Protein AF-A0A9D1DG01-F1 (afdb_monomer_lite)

Sequence (63 aa):
MEMKVYHCTDPKENPVPGWLRGAAPAEPQQEKTLVERFKENPDSFFPEFVQQGSSTPKRRGRP

Secondary structure (DSSP, 8-state):
-PPPPP-TT-TTTSPPPTTTS-PPPPP------HHHHHHH-GGGGS-HHHHGGGS--------

Radius of gyration: 21.62 Å; chains: 1; bounding box: 49×20×55 Å

pLDDT: mean 75.44, std 12.19, range [47.94, 90.44]

Organism: NCBI:txid2840721

Structure (mmCIF, N/CA/C/O backbone):
data_AF-A0A9D1DG01-F1
#
_entry.id   AF-A0A9D1DG01-F1
#
loop_
_atom_site.group_PDB
_atom_site.id
_atom_site.type_symbol
_atom_site.label_atom_id
_atom_site.label_alt_id
_atom_site.label_comp_id
_atom_site.label_asym_id
_atom_site.label_entity_id
_atom_site.label_seq_id
_atom_site.pdbx_PDB_ins_code
_atom_site.Cartn_x
_atom_site.Cartn_y
_atom_site.Cartn_z
_atom_site.occupancy
_atom_site.B_iso_or_equiv
_atom_site.auth_seq_id
_atom_site.auth_comp_id
_atom_site.auth_asym_id
_atom_site.auth_atom_id
_atom_site.pdbx_PDB_model_num
ATOM 1 N N . MET A 1 1 ? -5.141 12.525 -34.871 1.00 61.16 1 MET A N 1
ATOM 2 C CA . MET A 1 1 ? -5.175 12.297 -33.413 1.00 61.16 1 MET A CA 1
ATOM 3 C C . MET A 1 1 ? -3.993 11.400 -33.111 1.00 61.16 1 MET A C 1
ATOM 5 O O . MET A 1 1 ? -3.941 10.305 -33.650 1.00 61.16 1 MET A O 1
ATOM 9 N N . GLU A 1 2 ? -2.987 11.914 -32.416 1.00 75.94 2 GLU A N 1
ATOM 10 C CA . GLU A 1 2 ? -1.712 11.219 -32.219 1.00 75.94 2 GLU A CA 1
ATOM 11 C C . GLU A 1 2 ? -1.770 10.461 -30.885 1.00 75.94 2 GLU A C 1
ATOM 13 O O . GLU A 1 2 ? -2.085 11.056 -29.853 1.00 75.94 2 GLU A O 1
ATOM 18 N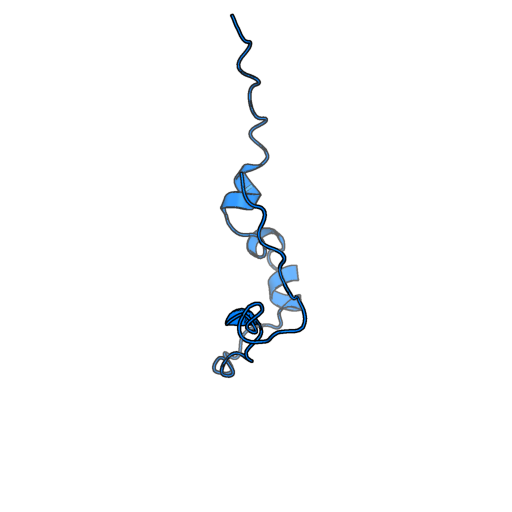 N . MET A 1 3 ? -1.564 9.141 -30.907 1.00 82.69 3 MET A N 1
ATOM 19 C CA . MET A 1 3 ? -1.589 8.319 -29.694 1.00 82.69 3 MET A CA 1
ATOM 20 C C . MET A 1 3 ? -0.201 8.281 -29.065 1.00 82.69 3 MET A C 1
ATOM 22 O O . MET A 1 3 ? 0.776 7.960 -29.737 1.00 82.69 3 MET A O 1
ATOM 26 N N . LYS A 1 4 ? -0.114 8.571 -27.765 1.00 82.12 4 LYS A N 1
ATOM 27 C CA . LYS A 1 4 ? 1.130 8.401 -27.009 1.00 82.12 4 LYS A CA 1
ATOM 28 C C . LYS A 1 4 ? 1.313 6.927 -26.657 1.00 82.12 4 LYS A C 1
ATOM 30 O O . LYS A 1 4 ? 0.400 6.311 -26.110 1.00 82.12 4 LYS A O 1
ATOM 35 N N . VAL A 1 5 ? 2.488 6.383 -26.962 1.00 84.25 5 VAL A N 1
ATOM 36 C CA . VAL A 1 5 ? 2.919 5.066 -26.480 1.00 84.25 5 VAL A CA 1
ATOM 37 C C . VAL A 1 5 ? 3.555 5.268 -25.111 1.00 84.25 5 VAL A C 1
ATOM 39 O O . VAL A 1 5 ? 4.426 6.117 -24.967 1.00 84.25 5 VAL A O 1
ATOM 42 N N . TYR A 1 6 ? 3.075 4.530 -24.116 1.00 85.00 6 TYR A N 1
ATOM 43 C CA . TYR A 1 6 ? 3.539 4.615 -22.736 1.00 85.00 6 TYR A CA 1
ATOM 44 C C . TYR A 1 6 ? 4.471 3.449 -22.407 1.00 85.00 6 TYR A C 1
ATOM 46 O O . TYR A 1 6 ? 4.124 2.293 -22.671 1.00 85.00 6 TYR A O 1
ATOM 54 N N . HIS A 1 7 ? 5.621 3.731 -21.798 1.00 86.50 7 HIS A N 1
ATOM 55 C CA . HIS A 1 7 ? 6.592 2.716 -21.405 1.00 86.50 7 HIS A CA 1
ATOM 56 C C . HIS A 1 7 ? 6.464 2.374 -19.919 1.00 86.50 7 HIS A C 1
ATOM 58 O O . HIS A 1 7 ? 7.027 3.034 -19.051 1.00 86.50 7 HIS A O 1
ATOM 64 N N . CYS A 1 8 ? 5.781 1.267 -19.615 1.00 83.00 8 CYS A N 1
ATOM 65 C CA . CYS A 1 8 ? 5.530 0.830 -18.235 1.00 83.00 8 CYS A CA 1
ATOM 66 C C . CYS A 1 8 ? 6.799 0.534 -17.413 1.00 83.00 8 CYS A C 1
ATOM 68 O O . CYS A 1 8 ? 6.719 0.441 -16.190 1.00 83.00 8 CYS A O 1
ATOM 70 N N . THR A 1 9 ? 7.947 0.348 -18.067 1.00 85.81 9 THR A N 1
ATOM 71 C CA . THR A 1 9 ? 9.242 0.085 -17.424 1.00 85.81 9 THR A CA 1
ATOM 72 C C . THR A 1 9 ? 10.085 1.340 -17.218 1.00 85.81 9 THR A C 1
ATOM 74 O O . THR A 1 9 ? 11.107 1.251 -16.545 1.00 85.81 9 THR A O 1
ATOM 77 N N . ASP A 1 10 ? 9.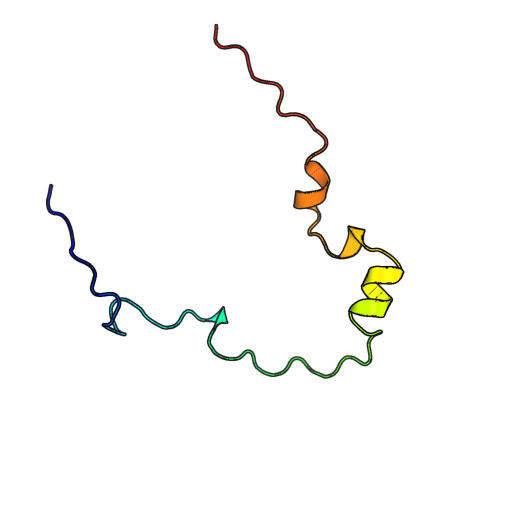710 2.481 -17.804 1.00 88.75 10 ASP A N 1
ATOM 78 C CA . ASP A 1 10 ? 10.420 3.742 -17.596 1.00 88.75 10 ASP A CA 1
ATOM 79 C C . ASP A 1 10 ? 9.960 4.370 -16.268 1.00 88.75 10 ASP A C 1
ATOM 81 O O . ASP A 1 10 ? 8.796 4.752 -16.154 1.00 88.75 10 ASP A O 1
ATOM 85 N N . PRO A 1 11 ? 10.833 4.535 -15.258 1.00 87.31 11 PRO A N 1
ATOM 86 C CA . PRO A 1 11 ? 10.469 5.164 -13.987 1.00 87.31 11 PRO A CA 1
ATOM 87 C C . PRO A 1 11 ? 10.056 6.638 -14.112 1.00 87.31 11 PRO A C 1
ATOM 89 O O . PRO A 1 11 ? 9.436 7.181 -13.196 1.00 87.31 11 PRO A O 1
ATOM 92 N N . LYS A 1 12 ? 10.420 7.309 -15.212 1.00 88.69 12 LYS A N 1
ATOM 93 C CA . LYS A 1 12 ? 10.034 8.695 -15.501 1.00 88.69 12 LYS A CA 1
ATOM 94 C C . LYS A 1 12 ? 8.583 8.789 -15.968 1.00 88.69 12 LYS A C 1
ATOM 96 O O . LYS A 1 12 ? 7.896 9.746 -15.617 1.00 88.69 12 LYS A O 1
ATOM 101 N N . GLU A 1 13 ? 8.125 7.806 -16.740 1.00 90.00 13 GLU A N 1
ATOM 102 C CA . GLU A 1 13 ? 6.738 7.713 -17.205 1.00 90.00 13 GLU A CA 1
ATOM 103 C C . GLU A 1 13 ? 5.854 6.956 -16.196 1.00 90.00 13 GLU A C 1
ATOM 105 O O . GLU A 1 13 ? 4.688 7.304 -16.012 1.00 90.00 13 GLU A O 1
ATOM 110 N N . ASN A 1 14 ? 6.413 5.973 -15.482 1.00 90.31 14 ASN A N 1
ATOM 111 C CA . ASN A 1 14 ? 5.762 5.144 -14.464 1.00 90.31 14 ASN A CA 1
ATOM 112 C C . ASN A 1 14 ? 6.422 5.279 -13.081 1.00 90.31 14 ASN A C 1
ATOM 114 O O . ASN A 1 14 ? 7.049 4.335 -12.585 1.00 90.31 14 ASN A O 1
ATOM 118 N N . PRO A 1 15 ? 6.331 6.452 -12.435 1.00 90.31 15 PRO A N 1
ATOM 119 C CA . PRO A 1 15 ? 6.915 6.626 -11.118 1.00 90.31 15 PRO A CA 1
ATOM 120 C C . PRO A 1 15 ? 6.168 5.792 -10.075 1.00 90.31 15 PRO A C 1
ATOM 122 O O . PRO A 1 15 ? 4.939 5.709 -10.082 1.00 90.31 15 PRO A O 1
ATOM 125 N N . VAL A 1 16 ? 6.908 5.253 -9.100 1.00 86.38 16 VAL A N 1
ATOM 126 C CA . VAL A 1 16 ? 6.305 4.575 -7.945 1.00 86.38 16 VAL A CA 1
ATOM 127 C C . VAL A 1 16 ? 5.382 5.560 -7.225 1.00 86.38 16 VAL A C 1
ATOM 129 O O . VAL A 1 16 ? 5.853 6.626 -6.780 1.00 86.38 16 VAL A O 1
ATOM 132 N N . PRO A 1 17 ? 4.084 5.238 -7.098 1.00 86.50 17 PRO A N 1
ATOM 133 C CA . PRO A 1 17 ? 3.134 6.157 -6.510 1.00 86.50 17 PRO A CA 1
ATOM 134 C C . PRO A 1 17 ? 3.402 6.309 -5.010 1.00 86.50 17 PRO A C 1
ATOM 136 O O . PRO A 1 17 ? 3.932 5.413 -4.353 1.00 86.50 17 PRO A O 1
ATOM 139 N N . GLY A 1 18 ? 3.052 7.473 -4.462 1.00 84.00 18 GLY A N 1
ATOM 140 C CA . GLY A 1 18 ? 3.427 7.856 -3.096 1.00 84.00 18 GLY A CA 1
ATOM 141 C C . GLY A 1 18 ? 2.956 6.885 -2.009 1.00 84.00 18 GLY A C 1
ATOM 142 O O . GLY A 1 18 ? 3.650 6.720 -1.020 1.00 84.00 18 GLY A O 1
ATOM 143 N N . TRP A 1 19 ? 1.837 6.190 -2.221 1.00 79.50 19 TRP A N 1
ATOM 144 C CA . TRP A 1 19 ? 1.279 5.206 -1.284 1.00 79.50 19 TRP A CA 1
ATOM 145 C C . TRP A 1 19 ? 2.025 3.861 -1.262 1.00 79.50 19 TRP A C 1
ATOM 147 O O . TRP A 1 19 ? 1.855 3.085 -0.328 1.00 79.50 19 TRP A O 1
ATOM 157 N N . LEU A 1 20 ? 2.848 3.585 -2.279 1.00 81.06 20 LEU A N 1
ATOM 158 C CA . LEU A 1 20 ? 3.755 2.431 -2.334 1.00 81.06 20 LEU A CA 1
ATOM 159 C C . LEU A 1 20 ? 5.133 2.752 -1.752 1.00 81.06 20 LEU A C 1
ATOM 161 O O . LEU A 1 20 ? 5.894 1.844 -1.418 1.00 81.06 20 LEU A O 1
ATOM 165 N N . ARG A 1 21 ? 5.475 4.039 -1.632 1.00 83.81 21 ARG A N 1
ATOM 166 C CA . ARG A 1 21 ? 6.666 4.456 -0.893 1.00 83.81 21 ARG A CA 1
ATOM 167 C C . ARG A 1 21 ? 6.325 4.243 0.572 1.00 83.81 21 ARG A C 1
ATOM 169 O O . ARG A 1 21 ? 5.405 4.886 1.062 1.00 83.81 21 ARG A O 1
ATOM 176 N N . GLY A 1 22 ? 6.997 3.281 1.209 1.00 73.12 22 GLY A N 1
ATOM 177 C CA . GLY A 1 22 ? 6.694 2.843 2.570 1.00 73.12 22 GLY A CA 1
ATOM 178 C C . GLY A 1 22 ? 6.344 4.027 3.464 1.00 73.12 22 GLY A C 1
ATOM 179 O O . GLY A 1 22 ? 7.140 4.958 3.600 1.00 73.12 22 GLY A O 1
ATOM 180 N N . ALA A 1 23 ? 5.120 4.019 3.994 1.00 68.38 23 ALA A N 1
ATOM 181 C CA . ALA A 1 23 ? 4.684 5.045 4.921 1.00 68.38 23 ALA A CA 1
ATOM 182 C C . ALA A 1 23 ? 5.656 5.070 6.105 1.00 68.38 23 ALA A C 1
ATOM 184 O O . ALA A 1 23 ? 6.105 4.013 6.562 1.00 68.38 23 ALA A O 1
ATOM 185 N N . ALA A 1 24 ? 5.981 6.269 6.598 1.00 67.00 24 ALA A N 1
ATOM 186 C CA . ALA A 1 24 ? 6.624 6.383 7.898 1.00 67.00 24 ALA A CA 1
ATOM 187 C C . ALA A 1 24 ? 5.776 5.581 8.899 1.00 67.00 24 ALA A C 1
ATOM 189 O O . ALA A 1 24 ? 4.545 5.684 8.835 1.00 67.00 24 ALA A O 1
ATOM 190 N N . PRO A 1 25 ? 6.388 4.743 9.752 1.00 62.53 25 PRO A N 1
ATOM 191 C CA . PRO A 1 25 ? 5.631 3.965 10.716 1.00 62.53 25 PRO A CA 1
ATOM 192 C C . PRO A 1 25 ? 4.756 4.933 11.511 1.00 62.53 25 PRO A C 1
ATOM 194 O O . PRO A 1 25 ? 5.267 5.862 12.137 1.00 62.53 25 PRO A O 1
ATOM 197 N N . ALA A 1 26 ? 3.437 4.754 11.418 1.00 65.00 26 ALA A N 1
ATOM 198 C CA . ALA A 1 26 ? 2.523 5.441 12.312 1.00 65.00 26 ALA A CA 1
ATOM 199 C C . ALA A 1 26 ? 2.940 5.073 13.740 1.00 65.00 26 ALA A C 1
ATOM 201 O O . ALA A 1 26 ? 3.294 3.915 13.991 1.00 65.00 26 ALA A O 1
ATOM 202 N N . GLU A 1 27 ? 2.966 6.057 14.643 1.00 66.75 27 GLU A N 1
ATOM 203 C CA . GLU A 1 27 ? 3.316 5.802 16.038 1.00 66.75 27 GLU A CA 1
ATOM 204 C C . GLU A 1 27 ? 2.490 4.624 16.572 1.00 66.75 27 GLU A C 1
ATOM 206 O O . GLU A 1 27 ? 1.316 4.496 16.204 1.00 66.75 27 GLU A O 1
ATOM 211 N N . PRO A 1 28 ? 3.078 3.738 17.396 1.00 55.75 28 PRO A N 1
ATOM 212 C CA . PRO A 1 28 ? 2.377 2.581 17.922 1.00 55.75 28 PRO A CA 1
ATOM 213 C C . PRO A 1 28 ? 1.300 3.058 18.894 1.00 55.75 28 PRO A C 1
ATOM 215 O O . PRO A 1 28 ? 1.503 3.138 20.103 1.00 55.75 28 PRO A O 1
ATOM 218 N N . GLN A 1 29 ? 0.130 3.384 18.360 1.00 58.84 29 GLN A N 1
ATOM 219 C CA . GLN A 1 29 ? -1.069 3.547 19.148 1.00 58.84 29 GLN A CA 1
ATOM 220 C C . GLN A 1 29 ? -1.392 2.158 19.700 1.00 58.84 29 GLN A C 1
ATOM 222 O O . GLN A 1 29 ? -1.700 1.230 18.949 1.00 58.84 29 GLN A O 1
ATOM 227 N N . GLN A 1 30 ? -1.222 1.991 21.017 1.00 63.59 30 GLN A N 1
ATOM 228 C CA . GLN A 1 30 ? -1.670 0.810 21.748 1.00 63.59 30 GLN A CA 1
ATOM 229 C C . GLN A 1 30 ? -3.191 0.775 21.672 1.00 63.59 30 GLN A C 1
ATOM 231 O O . GLN A 1 30 ? -3.927 1.303 22.500 1.00 63.59 30 GLN A O 1
ATOM 236 N N . GLU A 1 31 ? -3.652 0.196 20.589 1.00 62.59 31 GLU A N 1
ATOM 237 C CA . GLU A 1 31 ? -5.030 0.167 20.198 1.00 62.59 31 GLU A CA 1
ATOM 238 C C . GLU A 1 31 ? -5.344 -1.280 19.864 1.00 62.59 31 GLU A C 1
ATOM 240 O O . GLU A 1 31 ? -4.538 -1.958 19.222 1.00 62.59 31 GLU A O 1
ATOM 245 N N . LYS A 1 32 ? -6.489 -1.756 20.374 1.00 69.81 32 LYS A N 1
ATOM 246 C CA . LYS A 1 32 ? -7.032 -3.100 20.139 1.00 69.81 32 LYS A CA 1
ATOM 247 C C . LYS A 1 32 ? -6.665 -3.581 18.740 1.00 69.81 32 LYS A C 1
ATOM 249 O O . LYS A 1 32 ? -6.770 -2.812 17.778 1.00 69.81 32 LYS A O 1
ATOM 254 N N . THR A 1 33 ? -6.247 -4.837 18.626 1.00 82.31 33 THR A N 1
ATOM 255 C CA . THR A 1 33 ? -5.824 -5.394 17.338 1.00 82.31 33 THR A CA 1
ATOM 256 C C . THR A 1 33 ? -6.901 -5.138 16.278 1.00 82.31 33 THR A C 1
ATOM 258 O O . THR A 1 33 ? -8.092 -5.066 16.594 1.00 82.31 33 THR A O 1
ATOM 261 N N . LEU A 1 34 ? -6.515 -5.025 15.001 1.00 79.38 34 LEU A N 1
ATOM 262 C CA . LEU A 1 34 ? -7.486 -4.850 13.907 1.00 79.38 34 LEU A CA 1
ATOM 263 C C . LEU A 1 34 ? -8.627 -5.881 13.977 1.00 79.38 34 LEU A C 1
ATOM 265 O O . LEU A 1 34 ? -9.778 -5.560 13.700 1.00 79.38 34 LEU A O 1
ATOM 269 N N . VAL A 1 35 ? -8.309 -7.100 14.422 1.00 83.94 35 VAL A N 1
ATOM 270 C CA . VAL A 1 35 ? -9.267 -8.193 14.619 1.00 83.94 35 VAL A CA 1
ATOM 271 C C . VAL A 1 35 ? -10.255 -7.899 15.749 1.00 83.94 35 VAL A C 1
ATOM 273 O O . VAL A 1 35 ? -11.445 -8.161 15.604 1.00 83.94 35 VAL A O 1
ATOM 276 N N . GLU A 1 36 ? -9.793 -7.367 16.877 1.00 88.00 36 GLU A N 1
ATOM 277 C CA . GLU A 1 36 ? -10.658 -7.004 18.006 1.00 88.00 36 GLU A CA 1
ATOM 278 C C . GLU A 1 36 ? -11.599 -5.853 17.644 1.00 88.00 36 GLU A C 1
ATOM 280 O O . GLU A 1 36 ? -12.795 -5.938 17.910 1.00 88.00 36 GLU A O 1
ATOM 285 N N . ARG A 1 37 ? -11.094 -4.828 16.950 1.00 83.44 37 ARG A N 1
ATOM 286 C CA . ARG A 1 37 ? -11.909 -3.705 16.450 1.00 83.44 37 ARG A CA 1
ATOM 287 C C . ARG A 1 37 ? -12.986 -4.165 15.477 1.00 83.44 37 ARG A C 1
ATOM 289 O O . ARG A 1 37 ? -14.133 -3.740 15.576 1.00 83.44 37 ARG A O 1
ATOM 296 N N . PHE A 1 38 ? 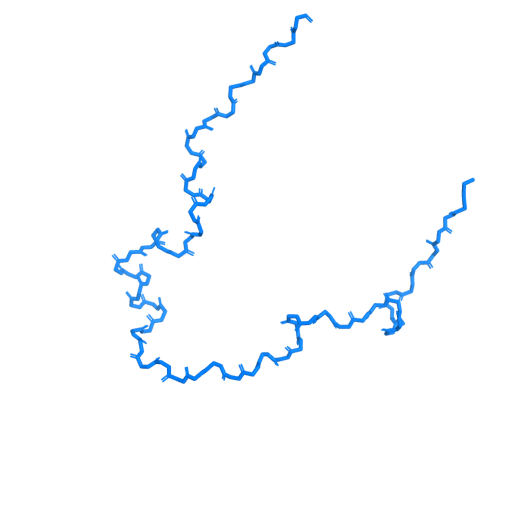-12.619 -5.068 14.572 1.00 86.31 38 PHE A N 1
ATOM 297 C CA . PHE A 1 38 ? -13.548 -5.642 13.608 1.00 86.31 38 PHE A CA 1
ATOM 298 C C . PHE A 1 38 ? -14.645 -6.477 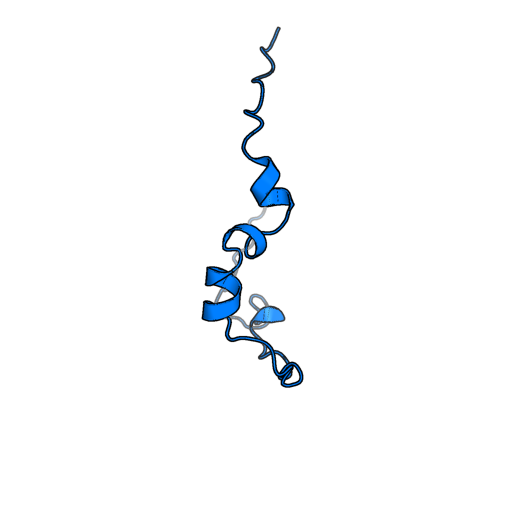14.284 1.00 86.31 38 PHE A C 1
ATOM 300 O O . PHE A 1 38 ? -15.801 -6.410 13.882 1.00 86.31 38 PHE A O 1
ATOM 307 N N . LYS A 1 39 ? -14.305 -7.241 15.331 1.00 89.19 39 LYS A N 1
ATOM 308 C CA . LYS A 1 39 ? -15.292 -8.013 16.104 1.00 89.19 39 LYS A CA 1
ATOM 309 C C . LYS A 1 39 ? -16.299 -7.126 16.835 1.00 89.19 39 LYS A C 1
ATOM 311 O O . LYS A 1 39 ? -17.447 -7.529 16.978 1.00 89.19 39 LYS A O 1
ATOM 316 N N . GLU A 1 40 ? -15.871 -5.963 17.322 1.00 90.44 40 GLU A N 1
ATOM 317 C CA . GLU A 1 40 ? -16.742 -5.026 18.042 1.00 90.44 40 GLU A CA 1
ATOM 318 C C . GLU A 1 40 ? -17.741 -4.340 17.115 1.00 90.44 40 GLU A C 1
ATOM 320 O O . GLU A 1 40 ? -18.918 -4.224 17.453 1.00 90.44 40 GLU A O 1
ATOM 325 N N . ASN A 1 41 ? -17.279 -3.892 15.949 1.00 87.62 41 ASN A N 1
ATOM 326 C CA . ASN A 1 41 ? -18.141 -3.298 14.942 1.00 87.62 41 ASN A CA 1
ATOM 327 C C . ASN A 1 41 ? -17.555 -3.524 13.537 1.00 87.62 41 ASN A C 1
ATOM 329 O O . ASN A 1 41 ? -16.679 -2.759 13.116 1.00 87.62 41 ASN A O 1
ATOM 333 N N . PRO A 1 42 ? -18.034 -4.535 12.791 1.00 86.62 42 PRO A N 1
ATOM 334 C CA . PRO A 1 42 ? -17.522 -4.818 11.454 1.00 86.62 42 PRO A CA 1
ATOM 335 C C . PRO A 1 42 ? -17.866 -3.703 10.458 1.00 86.62 42 PRO A C 1
ATOM 337 O O . PRO A 1 42 ? -17.095 -3.450 9.533 1.00 86.62 42 PRO A O 1
ATOM 340 N N . ASP A 1 43 ? -18.974 -2.989 10.672 1.00 83.00 43 ASP A N 1
ATOM 341 C CA . ASP A 1 43 ? -19.439 -1.926 9.777 1.00 83.00 43 ASP A CA 1
ATOM 342 C C . ASP A 1 43 ? -18.584 -0.654 9.891 1.00 83.00 43 ASP A C 1
ATOM 344 O O . ASP A 1 43 ? -18.454 0.096 8.923 1.00 83.00 43 ASP A O 1
ATOM 348 N N . SER A 1 44 ? -17.923 -0.451 11.038 1.00 82.62 44 SER A N 1
ATOM 349 C CA . SER A 1 44 ? -16.966 0.645 11.274 1.00 82.62 44 SER A CA 1
ATOM 350 C C . SER A 1 44 ? -15.728 0.569 10.370 1.00 82.62 44 SER A C 1
ATOM 352 O O . SER A 1 44 ? -15.035 1.563 10.160 1.00 82.62 44 SER A O 1
ATOM 354 N N . PHE A 1 45 ? -15.431 -0.611 9.814 1.00 82.88 45 PHE A N 1
ATOM 355 C CA . PHE A 1 45 ? -14.312 -0.786 8.889 1.00 82.88 45 PHE A CA 1
ATOM 356 C C . PHE A 1 45 ? -14.545 -0.079 7.548 1.00 82.88 45 PHE A C 1
ATOM 358 O O . PHE A 1 45 ? -13.594 0.313 6.868 1.00 82.88 45 PHE A O 1
ATOM 365 N N . PHE A 1 46 ? -15.806 0.074 7.147 1.00 84.56 46 PHE A N 1
ATOM 366 C CA . PHE A 1 46 ? -16.150 0.647 5.858 1.00 84.56 46 PHE A CA 1
ATOM 367 C C . PHE A 1 46 ? -16.379 2.157 5.985 1.00 84.56 46 PHE A C 1
ATOM 369 O O . PHE A 1 46 ? -17.130 2.588 6.861 1.00 84.56 46 PHE A O 1
ATOM 376 N N . PRO A 1 47 ? -15.794 2.975 5.089 1.00 83.44 47 PRO A N 1
ATOM 377 C CA . PRO A 1 47 ? -16.085 4.402 5.027 1.00 83.44 47 PRO A CA 1
ATOM 378 C C . PRO A 1 47 ? -17.589 4.681 4.923 1.00 83.44 47 PRO A C 1
ATOM 380 O O . PRO A 1 47 ? -18.313 3.937 4.261 1.00 83.44 47 PRO A O 1
ATOM 383 N N . GLU A 1 48 ? -18.053 5.795 5.492 1.00 80.31 48 GLU A N 1
ATOM 384 C CA . GLU A 1 48 ? -19.485 6.140 5.560 1.00 80.31 48 GLU A CA 1
ATOM 385 C C . GLU A 1 48 ? -20.194 6.114 4.192 1.00 80.31 48 GLU A C 1
ATOM 387 O O . GLU A 1 48 ? -21.353 5.714 4.0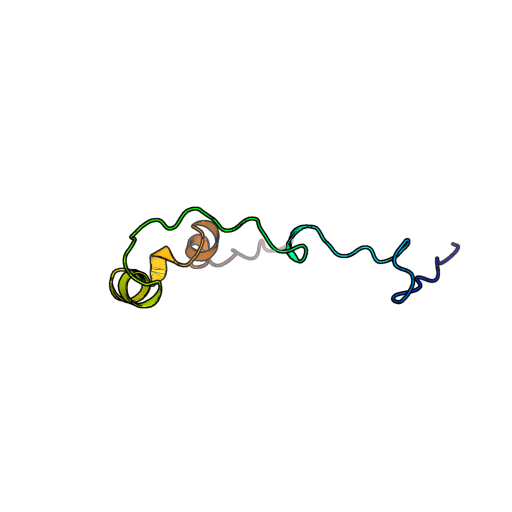92 1.00 80.31 48 GLU A O 1
ATOM 392 N N . PHE A 1 49 ? -19.500 6.471 3.106 1.00 80.81 49 PHE A N 1
ATOM 393 C CA . PHE A 1 49 ? -20.078 6.449 1.757 1.00 80.81 49 PHE A CA 1
ATOM 394 C C . PHE A 1 49 ? -20.384 5.031 1.241 1.00 80.81 49 PHE A C 1
ATOM 396 O O . PHE A 1 49 ? -21.224 4.872 0.358 1.00 80.81 49 PHE A O 1
ATOM 403 N N . VAL A 1 50 ? -19.738 3.992 1.784 1.00 79.19 50 VAL A N 1
ATOM 404 C CA . VAL A 1 50 ? -20.038 2.582 1.470 1.00 79.19 50 VAL A CA 1
ATOM 405 C C . VAL A 1 50 ? -21.358 2.160 2.116 1.00 79.19 50 VAL A C 1
ATOM 407 O O . VAL A 1 50 ? -22.102 1.357 1.556 1.00 79.19 50 VAL A O 1
ATOM 410 N N . GLN A 1 51 ? -21.698 2.758 3.257 1.00 68.81 51 GLN A N 1
ATOM 411 C CA . GLN A 1 51 ? -22.924 2.458 3.996 1.00 68.81 51 GLN A CA 1
ATOM 412 C C . GLN A 1 51 ? -24.179 3.039 3.307 1.00 68.81 51 GLN A C 1
ATOM 414 O O . GLN A 1 51 ? -25.294 2.579 3.546 1.00 68.81 51 GLN A O 1
ATOM 419 N N . GLN A 1 52 ? -24.021 3.993 2.380 1.00 65.81 52 GLN A N 1
ATOM 420 C CA . GLN A 1 52 ? -25.125 4.654 1.658 1.00 65.81 52 GLN A CA 1
ATOM 421 C C . GLN A 1 52 ? -25.726 3.818 0.502 1.00 65.81 52 GLN A C 1
ATOM 423 O O . GLN A 1 52 ? -26.674 4.248 -0.164 1.00 65.81 52 GLN A O 1
ATOM 428 N N . GLY A 1 53 ? -25.219 2.600 0.276 1.00 58.06 53 GLY A N 1
ATOM 429 C CA . GLY A 1 53 ? -25.608 1.708 -0.824 1.00 58.06 53 GLY A CA 1
ATOM 430 C C . GLY A 1 53 ? -26.990 1.041 -0.729 1.00 58.06 53 GLY A C 1
ATOM 431 O O . GLY A 1 53 ? -27.371 0.341 -1.665 1.00 58.06 53 GLY A O 1
ATOM 432 N N . SER A 1 54 ? -27.771 1.244 0.340 1.00 56.06 54 SER A N 1
ATOM 433 C CA . SER A 1 54 ? -29.151 0.723 0.422 1.00 56.06 54 SER A CA 1
ATOM 434 C C . SER A 1 54 ? -30.194 1.627 -0.246 1.00 56.06 54 SER A C 1
ATOM 436 O O . SER A 1 54 ? -31.333 1.203 -0.454 1.00 56.06 54 SER A O 1
ATOM 438 N N . SER A 1 55 ? -29.825 2.845 -0.666 1.00 58.44 55 SER A N 1
ATOM 439 C CA . SER A 1 55 ? -30.677 3.625 -1.563 1.00 58.44 55 SER A CA 1
ATOM 440 C C . SER A 1 55 ? -30.466 3.140 -3.000 1.00 58.44 55 SER A C 1
ATOM 442 O O . SER A 1 55 ? -29.541 3.539 -3.704 1.00 58.44 55 SER A O 1
ATOM 444 N N . THR A 1 56 ? -31.319 2.216 -3.446 1.00 58.16 56 THR A N 1
ATOM 445 C CA . THR A 1 56 ? -31.394 1.815 -4.858 1.00 58.16 56 THR A CA 1
ATOM 446 C C . THR A 1 56 ? -31.373 3.065 -5.745 1.00 58.16 56 THR A C 1
ATOM 448 O O . THR A 1 56 ? -32.221 3.944 -5.536 1.00 58.16 56 THR A O 1
ATOM 451 N N . PRO A 1 57 ? -30.478 3.185 -6.746 1.00 54.12 57 PRO A N 1
ATOM 452 C CA . PRO A 1 57 ? -30.543 4.304 -7.667 1.00 54.12 57 PRO A CA 1
ATOM 453 C C . PRO A 1 57 ? -31.862 4.195 -8.432 1.00 54.12 57 PRO A C 1
ATOM 455 O O . PRO A 1 57 ? -32.054 3.307 -9.265 1.00 54.12 57 PRO A O 1
ATOM 458 N N . LYS A 1 58 ? -32.805 5.088 -8.115 1.00 58.94 58 LYS A N 1
ATOM 459 C CA . LYS A 1 58 ? -34.074 5.239 -8.827 1.00 58.94 58 LYS A CA 1
ATOM 460 C C . LYS A 1 58 ? -33.712 5.588 -10.269 1.00 58.94 58 LYS A C 1
ATOM 462 O O . LYS A 1 58 ? -33.338 6.728 -10.547 1.00 58.94 58 LYS A O 1
ATOM 467 N N . ARG A 1 59 ? -33.741 4.591 -11.166 1.00 60.97 59 ARG A N 1
ATOM 468 C CA . ARG A 1 59 ? -33.542 4.784 -12.608 1.00 60.97 59 ARG A CA 1
ATOM 469 C C . ARG A 1 59 ? -34.488 5.900 -13.031 1.00 60.97 59 ARG A C 1
ATOM 471 O O . ARG A 1 59 ? -35.702 5.708 -13.035 1.00 60.97 59 ARG A O 1
ATOM 478 N N . ARG A 1 60 ? -33.948 7.087 -13.311 1.00 60.03 60 ARG A N 1
ATOM 479 C CA . ARG A 1 60 ? -34.737 8.173 -13.885 1.00 60.03 60 ARG A CA 1
ATOM 480 C C . ARG A 1 60 ? -35.139 7.689 -15.272 1.00 60.03 60 ARG A C 1
ATOM 482 O O . ARG A 1 60 ? -34.287 7.562 -16.148 1.00 60.03 60 ARG A O 1
ATOM 489 N N . GLY A 1 61 ? -36.411 7.318 -15.414 1.00 54.53 61 GLY A N 1
ATOM 490 C CA . GLY A 1 61 ? -37.018 7.037 -16.705 1.00 54.53 61 GLY A CA 1
ATOM 491 C C . GLY A 1 61 ? -36.755 8.221 -17.625 1.00 54.53 61 GLY A C 1
ATOM 492 O O . GLY A 1 61 ? -36.991 9.370 -17.253 1.00 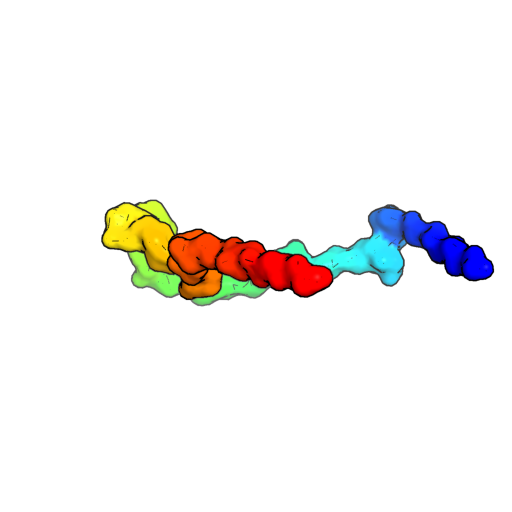54.53 61 GLY A O 1
ATOM 493 N N . ARG A 1 62 ? -36.172 7.922 -18.780 1.00 47.94 62 ARG A N 1
ATOM 494 C CA . ARG A 1 62 ? -35.966 8.866 -19.872 1.00 47.94 62 ARG A CA 1
ATOM 495 C C . ARG A 1 62 ? -37.347 9.216 -20.454 1.00 47.94 62 ARG A C 1
ATOM 497 O O . ARG A 1 62 ? -38.102 8.268 -20.675 1.00 47.94 62 ARG A O 1
ATOM 504 N N . PRO A 1 63 ? -37.692 10.500 -20.649 1.00 60.25 63 PRO A N 1
ATOM 505 C CA . PRO A 1 63 ? -38.878 10.868 -21.415 1.00 60.25 63 PRO A CA 1
ATOM 506 C C . PRO A 1 63 ? -38.699 10.540 -22.902 1.00 60.25 63 PRO A C 1
ATOM 508 O O . PRO A 1 63 ? -37.532 10.488 -23.369 1.00 60.25 63 PRO A O 1
#

Foldseek 3Di:
DDDDDADCPDCVRPPDDPPNVDDDPDPPPPDPPPVVVCVVPVCVVDDPVVVVVVPDPPPPDDD